Protein AF-A0A3Q1EGL5-F1 (afdb_monomer)

Secondary structure (DSSP, 8-state):
------PPPPHHHHHHHHHHHHHHHTT----TTHHHHHHHHHHHTT-S-HHHHHHHHHHHHHHHHHHHHHHHHT-TTSSSSHHHHTT--

Sequence (89 aa):
RQQCRKRKRTEQSLKAKRLSDRQRSKRKVHLGQAFQRWREFREQKGFKSDAGLAVLLIDRYVNFSSLLWDYFDSIPYIQNTLNIICLHI

Radius of gyration: 23.46 Å; Cα contacts (8 Å, |Δi|>4): 8; chains: 1; bounding box: 54×61×42 Å

Structure (mmCIF, N/CA/C/O backbone):
data_AF-A0A3Q1EGL5-F1
#
_entry.id   AF-A0A3Q1EGL5-F1
#
loop_
_atom_site.group_PDB
_atom_site.id
_atom_site.type_symbol
_atom_site.label_atom_id
_atom_site.label_alt_id
_atom_site.label_comp_id
_atom_site.label_asym_id
_atom_site.label_entity_id
_atom_site.label_seq_id
_atom_site.pdbx_PDB_ins_code
_atom_site.Cartn_x
_atom_site.Cartn_y
_atom_site.Cartn_z
_atom_site.occupancy
_atom_site.B_iso_or_equiv
_atom_site.auth_seq_id
_atom_site.auth_comp_id
_atom_site.auth_asym_id
_atom_site.auth_atom_id
_atom_site.pdbx_PDB_model_num
ATOM 1 N N . ARG A 1 1 ? 29.062 -24.678 -0.019 1.00 43.62 1 ARG A N 1
ATOM 2 C CA . ARG A 1 1 ? 28.019 -23.741 -0.516 1.00 43.62 1 ARG A CA 1
ATOM 3 C C . ARG A 1 1 ? 27.786 -24.035 -1.993 1.00 43.62 1 ARG A C 1
ATOM 5 O O . ARG A 1 1 ? 28.611 -23.656 -2.809 1.00 43.62 1 ARG A O 1
ATOM 12 N N . GLN A 1 2 ? 26.742 -24.787 -2.335 1.00 55.53 2 GLN A N 1
ATOM 13 C CA . GLN A 1 2 ? 26.496 -25.187 -3.722 1.00 55.53 2 GLN A CA 1
ATOM 14 C C . GLN A 1 2 ? 25.817 -24.029 -4.459 1.00 55.53 2 GLN A C 1
ATOM 16 O O . GLN A 1 2 ? 24.690 -23.646 -4.151 1.00 55.53 2 GLN A O 1
ATOM 21 N N . GLN A 1 3 ? 26.543 -23.403 -5.380 1.00 61.16 3 GLN A N 1
ATOM 22 C CA . GLN A 1 3 ? 26.033 -22.281 -6.153 1.00 61.16 3 GLN A CA 1
ATOM 23 C C . GLN A 1 3 ? 25.183 -22.838 -7.300 1.00 61.16 3 GLN A C 1
ATOM 25 O O . GLN A 1 3 ? 25.707 -23.398 -8.260 1.00 61.16 3 GLN A O 1
ATOM 30 N N . CYS A 1 4 ? 23.858 -22.707 -7.201 1.00 48.28 4 CYS A N 1
ATOM 31 C CA . CYS A 1 4 ? 22.971 -23.004 -8.323 1.00 48.28 4 CYS A CA 1
ATOM 32 C C . CYS A 1 4 ? 23.347 -22.094 -9.505 1.00 48.28 4 CYS A C 1
ATOM 34 O O . CYS A 1 4 ? 23.168 -20.874 -9.439 1.00 48.28 4 CYS A O 1
ATOM 36 N N . ARG A 1 5 ? 23.878 -22.682 -10.585 1.00 63.50 5 ARG A N 1
ATOM 37 C CA . ARG A 1 5 ? 24.164 -21.996 -11.855 1.00 63.50 5 ARG A CA 1
ATOM 38 C C . ARG A 1 5 ? 22.867 -21.360 -12.369 1.00 63.50 5 ARG A C 1
ATOM 40 O O . ARG A 1 5 ? 21.974 -22.051 -12.856 1.00 63.50 5 ARG A O 1
ATOM 47 N N . LYS A 1 6 ? 22.738 -20.034 -12.254 1.00 67.50 6 LYS A N 1
ATOM 48 C CA . LYS A 1 6 ? 21.594 -19.298 -12.809 1.00 67.50 6 LYS A CA 1
ATOM 49 C C . LYS A 1 6 ? 21.648 -19.411 -14.335 1.00 67.50 6 LYS A C 1
ATOM 51 O O . LYS A 1 6 ? 22.564 -18.874 -14.954 1.00 67.50 6 LYS A O 1
ATOM 56 N N . ARG A 1 7 ? 20.681 -20.110 -14.944 1.00 74.31 7 ARG A N 1
ATOM 57 C CA . ARG A 1 7 ? 20.503 -20.124 -16.407 1.00 74.31 7 ARG A CA 1
ATOM 58 C C . ARG A 1 7 ? 20.422 -18.676 -16.906 1.00 74.31 7 ARG A C 1
ATOM 60 O O . ARG A 1 7 ? 19.621 -17.895 -16.386 1.00 74.31 7 ARG A O 1
ATOM 67 N N . LYS A 1 8 ? 21.256 -18.313 -17.890 1.00 76.00 8 LYS A N 1
ATOM 68 C CA . LYS A 1 8 ? 21.185 -16.997 -18.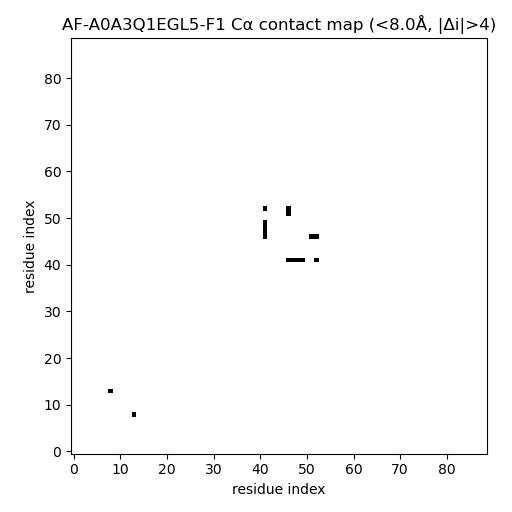542 1.00 76.00 8 LYS A CA 1
ATOM 69 C C . LYS A 1 8 ? 19.811 -16.876 -19.203 1.00 76.00 8 LYS A C 1
ATOM 71 O O . LYS A 1 8 ? 19.425 -17.718 -20.008 1.00 76.00 8 LYS A O 1
ATOM 76 N N . ARG A 1 9 ? 19.047 -15.866 -18.794 1.00 77.88 9 ARG A N 1
ATOM 77 C CA . ARG A 1 9 ? 17.709 -15.591 -19.325 1.00 77.88 9 ARG A CA 1
ATOM 78 C C . ARG A 1 9 ? 17.852 -14.941 -20.703 1.00 77.88 9 ARG A C 1
ATOM 80 O O . ARG A 1 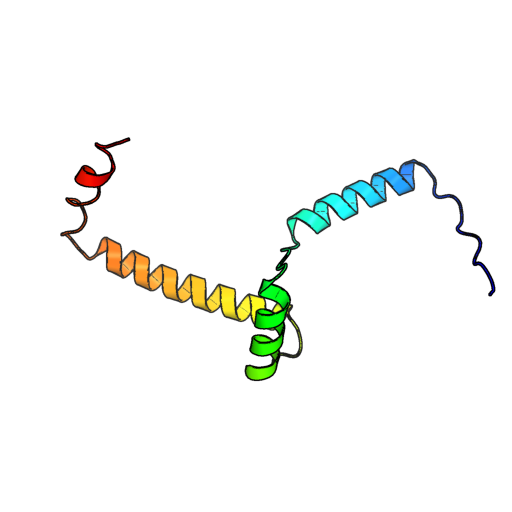9 ? 18.712 -14.082 -20.871 1.00 77.88 9 ARG A O 1
ATOM 87 N N . THR A 1 10 ? 17.006 -15.318 -21.658 1.00 88.31 10 THR A N 1
ATOM 88 C CA . THR A 1 10 ? 16.947 -14.661 -22.973 1.00 88.31 10 THR A CA 1
ATOM 89 C C . THR A 1 10 ? 16.489 -13.206 -22.833 1.00 88.31 10 THR A C 1
ATOM 91 O O . THR A 1 10 ? 15.744 -12.871 -21.904 1.00 88.31 10 THR A O 1
ATOM 94 N N . GLU A 1 11 ? 16.888 -12.328 -23.760 1.00 87.44 11 GLU A N 1
ATOM 95 C CA . GLU A 1 11 ? 16.478 -10.914 -23.740 1.00 87.44 11 GLU A CA 1
ATOM 96 C C . GLU A 1 11 ? 14.958 -10.740 -23.732 1.00 87.44 11 GLU A C 1
ATOM 98 O O . GLU A 1 11 ? 14.423 -9.913 -22.992 1.00 87.44 11 GLU A O 1
ATOM 103 N N . GLN A 1 12 ? 14.246 -11.559 -24.507 1.00 88.06 12 GLN A N 1
ATOM 104 C CA . GLN A 1 12 ? 12.788 -11.537 -24.565 1.00 88.06 12 GLN A CA 1
ATOM 105 C C . GLN A 1 12 ? 12.164 -11.868 -23.201 1.00 88.06 12 GLN A C 1
ATOM 107 O O . GLN A 1 12 ? 11.244 -11.184 -22.752 1.00 88.06 12 GLN A O 1
ATOM 112 N N . SER A 1 13 ? 12.723 -12.846 -22.479 1.00 87.94 13 SER A N 1
ATOM 113 C CA . SER A 1 13 ? 12.278 -13.196 -21.126 1.00 87.94 13 SER A CA 1
ATOM 114 C C . SER A 1 13 ? 12.564 -12.083 -20.109 1.00 87.94 13 SER A C 1
ATOM 116 O O . SER A 1 13 ? 11.767 -11.851 -19.197 1.00 87.94 13 SER A O 1
ATOM 118 N N . LEU A 1 14 ? 13.669 -11.347 -20.269 1.00 89.50 14 LEU A N 1
ATOM 119 C CA . LEU A 1 14 ? 13.978 -10.179 -19.438 1.00 89.50 14 LEU A CA 1
ATOM 120 C C . LEU A 1 14 ? 13.006 -9.023 -19.699 1.00 89.50 14 LEU A C 1
ATOM 122 O O . LEU A 1 14 ? 12.510 -8.428 -18.741 1.00 89.50 14 LEU A O 1
ATOM 126 N N . LYS A 1 15 ? 12.698 -8.731 -20.969 1.00 90.81 15 LYS A N 1
ATOM 127 C CA . LYS A 1 15 ? 11.715 -7.705 -21.355 1.00 90.81 15 LYS A CA 1
ATOM 128 C C . LYS A 1 15 ? 10.325 -8.040 -20.803 1.00 90.81 15 LYS A C 1
ATOM 130 O O . LYS A 1 15 ? 9.712 -7.192 -20.156 1.00 90.81 15 LYS A O 1
ATOM 135 N N . ALA A 1 16 ? 9.884 -9.292 -20.946 1.00 91.00 16 ALA A N 1
ATOM 136 C CA . ALA A 1 16 ? 8.617 -9.766 -20.387 1.00 91.00 16 ALA A CA 1
ATOM 137 C C . ALA A 1 16 ? 8.569 -9.634 -18.853 1.00 91.00 16 ALA A C 1
ATOM 139 O O . ALA A 1 16 ? 7.587 -9.137 -18.298 1.00 91.00 16 ALA A O 1
ATOM 140 N N . LYS A 1 17 ? 9.656 -9.998 -18.154 1.00 91.75 17 LYS A N 1
ATOM 141 C CA . LYS A 1 17 ? 9.746 -9.829 -16.697 1.00 91.75 17 LYS A CA 1
ATOM 142 C C . LYS A 1 17 ? 9.640 -8.358 -16.289 1.00 91.75 17 LYS A C 1
ATOM 144 O O . LYS A 1 17 ? 8.865 -8.043 -15.394 1.00 91.75 17 LYS A O 1
ATOM 149 N N . ARG A 1 18 ? 10.385 -7.461 -16.947 1.00 91.88 18 ARG A N 1
ATOM 150 C CA . ARG A 1 18 ? 10.354 -6.016 -16.657 1.00 91.88 18 ARG A CA 1
ATOM 151 C C . ARG A 1 18 ? 8.954 -5.436 -16.837 1.00 91.88 18 ARG A C 1
ATOM 153 O O . ARG A 1 18 ? 8.511 -4.657 -15.999 1.00 91.88 18 ARG A O 1
ATOM 160 N N . LEU A 1 19 ? 8.243 -5.843 -17.890 1.00 91.69 19 LEU A N 1
ATOM 161 C CA . LEU A 1 19 ? 6.866 -5.412 -18.119 1.00 91.69 19 LEU A CA 1
ATOM 162 C C . LEU A 1 19 ? 5.934 -5.901 -17.003 1.00 91.69 19 LEU A C 1
ATOM 164 O O . LEU A 1 19 ? 5.188 -5.105 -16.438 1.00 91.69 19 LEU A O 1
ATOM 168 N N . SER A 1 20 ? 6.023 -7.181 -16.636 1.00 91.94 20 SER A N 1
ATOM 169 C CA . SER A 1 20 ? 5.257 -7.751 -15.521 1.00 91.94 20 SER A CA 1
A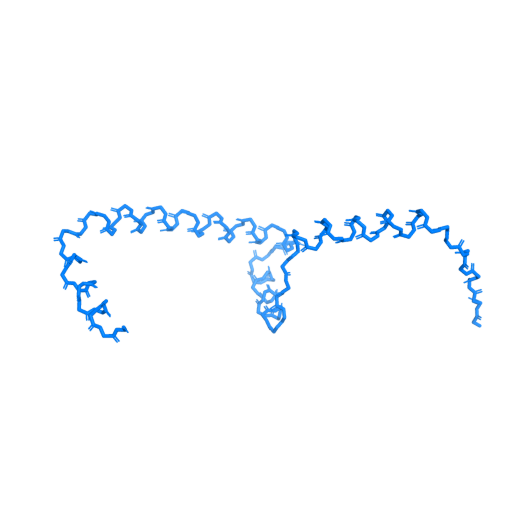TOM 170 C C . SER A 1 20 ? 5.547 -7.033 -14.199 1.00 91.94 20 SER A C 1
ATOM 172 O O . SER A 1 20 ? 4.624 -6.698 -13.457 1.00 91.94 20 SER A O 1
ATOM 174 N N . ASP A 1 21 ? 6.820 -6.774 -13.897 1.00 91.69 21 ASP A N 1
ATOM 175 C CA . ASP A 1 21 ? 7.222 -6.064 -12.682 1.00 91.69 21 ASP A CA 1
ATOM 176 C C . ASP A 1 21 ? 6.667 -4.632 -12.670 1.00 91.69 21 ASP A C 1
ATOM 178 O O . ASP A 1 21 ? 6.150 -4.197 -11.642 1.00 91.69 21 ASP A O 1
ATOM 182 N N . ARG A 1 22 ? 6.685 -3.935 -13.817 1.00 89.12 22 ARG A N 1
ATOM 183 C CA . ARG A 1 22 ? 6.111 -2.587 -13.974 1.00 89.12 22 ARG A CA 1
ATOM 184 C C . ARG A 1 22 ? 4.596 -2.570 -13.788 1.00 89.12 22 ARG A C 1
ATOM 186 O O . ARG A 1 22 ? 4.061 -1.628 -13.216 1.00 89.12 22 ARG A O 1
ATOM 193 N N . GLN A 1 23 ? 3.877 -3.589 -14.257 1.00 91.38 23 GLN A N 1
ATOM 194 C CA . GLN A 1 23 ? 2.433 -3.669 -14.007 1.00 91.38 23 GLN A CA 1
ATOM 195 C C . GLN A 1 23 ? 2.137 -3.985 -12.540 1.00 91.38 23 GLN A C 1
ATOM 197 O O . GLN A 1 23 ? 1.194 -3.447 -11.964 1.00 91.38 23 GLN A O 1
ATOM 202 N N . ARG A 1 24 ? 2.970 -4.817 -11.907 1.00 86.62 24 ARG A N 1
ATOM 203 C CA . ARG A 1 24 ? 2.835 -5.138 -10.486 1.00 86.62 24 ARG A CA 1
ATOM 204 C C . ARG A 1 24 ? 3.154 -3.938 -9.595 1.00 86.62 24 ARG A C 1
ATOM 206 O O . ARG A 1 24 ? 2.478 -3.762 -8.588 1.00 86.62 24 ARG A O 1
ATOM 213 N N . SER A 1 25 ? 4.146 -3.120 -9.946 1.00 86.31 25 SER A N 1
ATOM 214 C CA . SER A 1 25 ? 4.522 -1.946 -9.150 1.00 86.31 25 SER A CA 1
ATOM 215 C C . SER A 1 25 ? 3.393 -0.921 -9.063 1.00 86.31 25 SER A C 1
ATOM 217 O O . SER A 1 25 ? 3.210 -0.338 -8.006 1.00 86.31 25 SER A O 1
ATOM 219 N N . LYS A 1 26 ? 2.571 -0.776 -10.113 1.00 86.81 26 LYS A N 1
ATOM 220 C CA . LYS A 1 26 ? 1.389 0.108 -10.099 1.00 86.81 26 LYS A CA 1
ATOM 221 C C . LYS A 1 26 ? 0.350 -0.262 -9.037 1.00 86.81 26 LYS A C 1
ATOM 223 O O . LYS A 1 26 ? -0.425 0.588 -8.630 1.00 86.81 26 LYS A O 1
ATOM 228 N N . ARG A 1 27 ? 0.300 -1.533 -8.628 1.00 81.19 27 ARG A N 1
ATOM 229 C CA . ARG A 1 27 ? -0.675 -2.058 -7.656 1.00 81.19 27 ARG A CA 1
ATOM 230 C C . ARG A 1 27 ? -0.083 -2.223 -6.256 1.00 81.19 27 ARG A C 1
ATOM 232 O O . ARG A 1 27 ? -0.757 -2.724 -5.365 1.00 81.19 27 ARG A O 1
ATOM 239 N N . LYS A 1 28 ? 1.194 -1.879 -6.069 1.00 82.81 28 LYS A N 1
ATOM 240 C CA . LYS A 1 28 ? 1.884 -1.976 -4.783 1.00 82.81 28 LYS A CA 1
ATOM 241 C C . LYS A 1 28 ? 1.960 -0.604 -4.138 1.00 82.81 28 LYS A C 1
ATOM 243 O O . LYS A 1 28 ? 2.357 0.359 -4.782 1.00 82.81 28 LYS A O 1
ATOM 248 N N . VAL A 1 29 ? 1.672 -0.557 -2.845 1.00 82.56 29 VAL A N 1
ATOM 249 C CA . VAL A 1 29 ? 1.897 0.624 -2.013 1.00 82.56 29 VAL A CA 1
ATOM 250 C C . VAL A 1 29 ? 3.117 0.364 -1.138 1.00 82.56 29 VAL A C 1
ATOM 252 O O . VAL A 1 29 ? 3.227 -0.683 -0.498 1.00 82.56 29 VAL A O 1
ATOM 255 N N . HIS A 1 30 ? 4.059 1.303 -1.136 1.00 84.19 30 HIS A N 1
ATOM 256 C CA . HIS A 1 30 ? 5.225 1.255 -0.264 1.00 84.19 30 HIS A CA 1
ATOM 257 C C . HIS A 1 30 ? 4.900 1.991 1.039 1.00 84.19 30 HIS A C 1
ATOM 259 O O . HIS A 1 30 ? 4.824 3.212 1.052 1.00 84.19 30 HIS A O 1
ATOM 265 N N . LEU A 1 31 ? 4.708 1.246 2.131 1.00 86.25 31 LEU A N 1
ATOM 266 C CA . LEU A 1 31 ? 4.346 1.817 3.438 1.00 86.25 31 LEU A CA 1
ATOM 267 C C .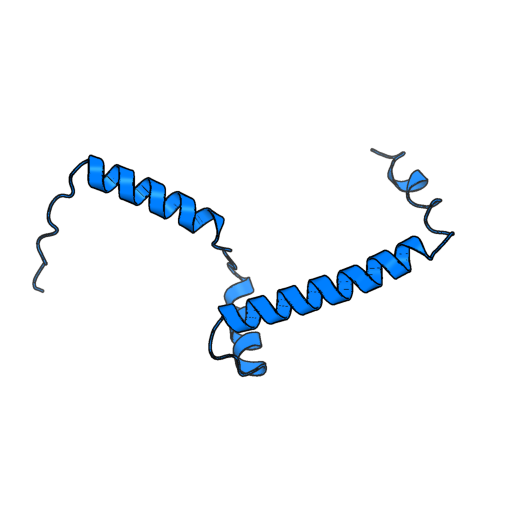 LEU A 1 31 ? 5.528 2.494 4.158 1.00 86.25 31 LEU A C 1
ATOM 269 O O . LEU A 1 31 ? 5.320 3.352 5.011 1.00 86.25 31 LEU A O 1
ATOM 273 N N . GLY A 1 32 ? 6.770 2.117 3.832 1.00 91.38 32 GLY A N 1
ATOM 274 C CA . GLY A 1 32 ? 7.973 2.695 4.440 1.00 91.38 32 GLY A CA 1
ATOM 275 C C . GLY A 1 32 ? 7.949 2.611 5.970 1.00 91.38 32 GLY A C 1
ATOM 276 O O . GLY A 1 32 ? 7.708 1.544 6.532 1.00 91.38 32 GLY A O 1
ATOM 277 N N . GLN A 1 33 ? 8.154 3.748 6.639 1.00 89.88 33 GLN A N 1
ATOM 278 C CA . GLN A 1 33 ? 8.140 3.857 8.105 1.00 89.88 33 GLN A CA 1
ATOM 279 C C . GLN A 1 33 ? 6.778 3.495 8.728 1.00 89.88 33 GLN A C 1
ATOM 281 O O . GLN A 1 33 ? 6.718 3.057 9.874 1.00 89.88 33 GLN A O 1
ATOM 286 N N . ALA A 1 34 ? 5.677 3.599 7.973 1.00 90.81 34 ALA A N 1
ATOM 287 C CA . ALA A 1 34 ? 4.348 3.218 8.451 1.00 90.81 34 ALA A CA 1
ATOM 288 C C . ALA A 1 34 ? 4.144 1.693 8.527 1.00 90.81 34 ALA A C 1
ATOM 290 O O . ALA A 1 34 ? 3.136 1.243 9.070 1.00 90.81 34 ALA A O 1
ATOM 291 N N . PHE A 1 35 ? 5.083 0.884 8.018 1.00 91.44 35 PHE A N 1
ATOM 292 C CA . PHE A 1 35 ? 4.966 -0.577 8.033 1.00 91.44 35 PHE A CA 1
ATOM 293 C C . PHE A 1 35 ? 4.898 -1.156 9.453 1.00 91.44 35 PHE A C 1
ATOM 295 O O . PHE A 1 35 ? 4.161 -2.112 9.691 1.00 91.44 35 PHE A O 1
ATOM 302 N N . GLN A 1 36 ? 5.623 -0.565 10.407 1.00 93.44 36 GLN A N 1
ATOM 303 C CA . GLN A 1 36 ? 5.566 -1.002 11.801 1.00 93.44 36 GLN A CA 1
ATOM 304 C C . GLN A 1 36 ? 4.172 -0.764 12.399 1.00 93.44 36 GLN A C 1
ATOM 306 O O . GLN A 1 36 ? 3.539 -1.709 12.862 1.00 93.44 36 GLN A O 1
ATOM 311 N N . ARG A 1 37 ? 3.652 0.466 12.280 1.00 94.31 37 ARG A N 1
ATOM 312 C CA . ARG A 1 37 ? 2.293 0.823 12.725 1.00 94.31 37 ARG A CA 1
ATOM 313 C C . ARG A 1 37 ? 1.228 -0.056 12.070 1.00 94.31 37 ARG A C 1
ATOM 315 O O . ARG A 1 37 ? 0.271 -0.464 12.717 1.00 94.31 37 ARG A O 1
ATOM 322 N N . TRP A 1 38 ? 1.404 -0.368 10.787 1.00 93.38 38 TRP A N 1
ATOM 323 C CA . TRP A 1 38 ? 0.524 -1.269 10.049 1.00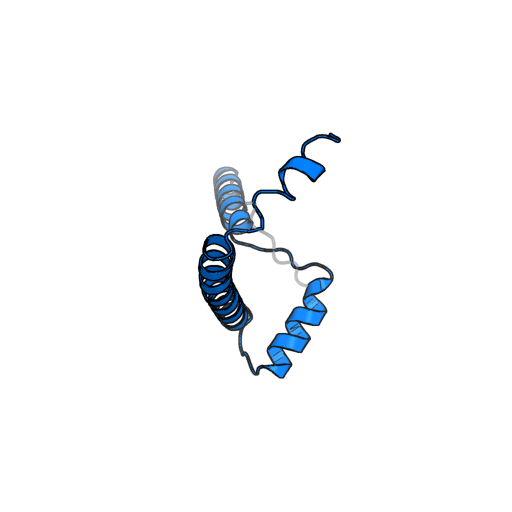 93.38 38 TRP A CA 1
ATOM 324 C C . TRP A 1 38 ? 0.498 -2.680 10.651 1.00 93.38 38 TRP A C 1
ATOM 326 O O . TRP A 1 38 ? -0.577 -3.241 10.852 1.00 93.38 38 TRP A O 1
ATOM 336 N N . ARG A 1 39 ? 1.668 -3.251 10.970 1.00 93.56 39 ARG A N 1
ATOM 337 C CA . ARG A 1 39 ? 1.776 -4.580 11.592 1.00 93.56 39 ARG A CA 1
ATOM 338 C C . ARG A 1 39 ? 1.143 -4.621 12.977 1.00 93.56 39 ARG A C 1
ATOM 340 O O . ARG A 1 39 ? 0.355 -5.525 13.239 1.00 93.56 39 ARG A O 1
ATOM 347 N N . GLU A 1 40 ? 1.452 -3.637 13.816 1.00 94.50 40 GLU A N 1
ATOM 348 C CA . GLU A 1 40 ? 0.868 -3.502 15.155 1.00 94.50 40 GLU A CA 1
ATOM 349 C C . GLU A 1 40 ? -0.659 -3.423 15.065 1.00 94.50 40 GLU A C 1
ATOM 351 O O . GLU A 1 40 ? -1.371 -4.166 15.736 1.00 94.50 40 GLU A O 1
ATOM 356 N N . PHE A 1 41 ? -1.176 -2.591 14.158 1.00 93.56 41 PHE A N 1
ATOM 357 C CA . PHE A 1 41 ? -2.613 -2.448 13.955 1.00 93.56 41 PHE A CA 1
ATOM 358 C C . PHE A 1 41 ? -3.267 -3.736 13.432 1.00 93.56 41 PHE A C 1
ATOM 360 O O . PHE A 1 41 ? -4.350 -4.114 13.880 1.00 93.56 41 PHE A O 1
ATOM 367 N N . ARG A 1 42 ? -2.597 -4.454 12.523 1.00 94.88 42 ARG A N 1
ATOM 368 C CA . ARG A 1 42 ? -3.049 -5.756 12.016 1.00 94.88 42 ARG A CA 1
ATOM 369 C C . ARG A 1 42 ? -3.174 -6.787 13.132 1.00 94.88 42 ARG A C 1
ATOM 371 O O . ARG A 1 42 ? -4.174 -7.501 13.182 1.00 94.88 42 ARG A O 1
ATOM 378 N N . GLU A 1 43 ? -2.175 -6.861 14.006 1.00 94.12 43 GLU A N 1
ATOM 379 C CA . GLU A 1 43 ? -2.149 -7.780 15.147 1.00 94.12 43 GLU A CA 1
ATOM 380 C C . GLU A 1 43 ? -3.227 -7.423 16.173 1.00 94.12 43 GLU A C 1
ATOM 382 O O . GLU A 1 43 ? -4.008 -8.290 16.556 1.00 94.12 43 GLU A 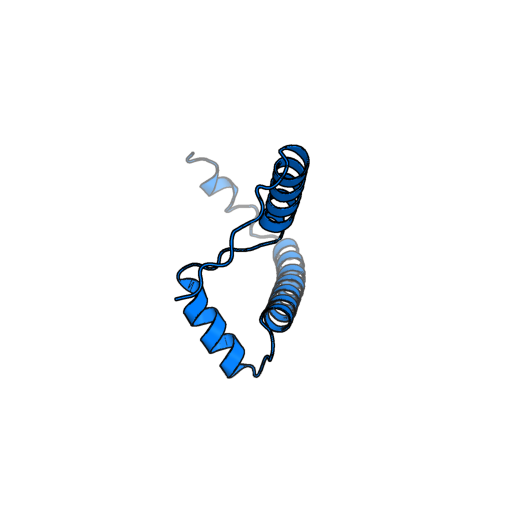O 1
ATOM 387 N N . GLN A 1 44 ? -3.367 -6.139 16.514 1.00 94.69 44 GLN A N 1
ATOM 388 C CA . GLN A 1 44 ? -4.418 -5.647 17.413 1.00 94.69 44 GLN A CA 1
ATOM 389 C C . GLN A 1 44 ? -5.833 -5.962 16.914 1.00 94.69 44 GLN A C 1
ATOM 391 O O . GLN A 1 44 ? -6.737 -6.208 17.710 1.00 94.69 44 GLN A O 1
ATOM 396 N N . LYS A 1 45 ? -6.050 -5.933 15.596 1.00 91.38 45 LYS A N 1
ATOM 397 C CA . LYS A 1 45 ? -7.348 -6.229 14.975 1.00 91.38 45 LYS A CA 1
ATOM 398 C C . LYS A 1 45 ? -7.532 -7.704 14.604 1.00 91.38 45 LYS A C 1
ATOM 400 O O . LYS A 1 45 ? -8.590 -8.060 14.095 1.00 91.38 45 LYS A O 1
ATOM 405 N N . GLY A 1 46 ? -6.536 -8.557 14.854 1.00 92.88 46 GLY A N 1
ATOM 406 C CA . GLY A 1 46 ? -6.619 -9.998 14.608 1.00 92.88 46 GLY A CA 1
ATOM 407 C C . GLY A 1 46 ? -6.616 -10.40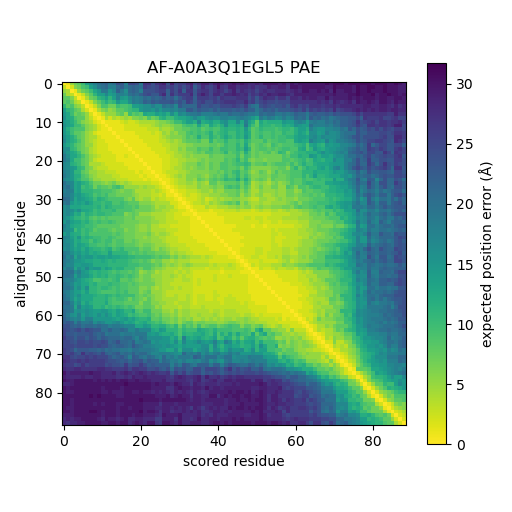0 13.128 1.00 92.88 46 GLY A C 1
ATOM 408 O O . GLY A 1 46 ? -7.073 -11.490 12.781 1.00 92.88 46 GLY A O 1
ATOM 409 N N . PHE A 1 47 ? -6.111 -9.549 12.228 1.00 93.06 47 PHE A N 1
ATOM 410 C CA . PHE A 1 47 ? -6.082 -9.861 10.798 1.00 93.06 47 PHE A CA 1
ATOM 411 C C . PHE A 1 47 ? -4.937 -10.813 10.442 1.00 93.06 47 PHE A C 1
ATOM 413 O O . PHE A 1 47 ? -3.768 -10.569 10.737 1.00 93.06 47 PHE A O 1
ATOM 420 N N . LYS A 1 48 ? -5.266 -11.882 9.708 1.00 90.12 48 LYS A N 1
ATOM 421 C CA . LYS A 1 48 ? -4.282 -12.868 9.223 1.00 90.12 48 LYS A CA 1
ATOM 422 C C . LYS A 1 48 ? -3.475 -12.379 8.016 1.00 90.12 48 LYS A C 1
ATOM 424 O O . LYS A 1 48 ? -2.397 -12.901 7.751 1.00 90.12 48 LYS A O 1
ATOM 429 N N . SER A 1 49 ? -3.993 -11.401 7.269 1.00 91.50 49 SER A N 1
ATOM 430 C CA . SER A 1 49 ? -3.348 -10.867 6.067 1.00 91.50 49 SER A CA 1
ATOM 431 C C . SER A 1 49 ? -3.478 -9.351 5.976 1.00 91.50 49 SER A C 1
ATOM 433 O O . SER A 1 49 ? -4.485 -8.774 6.385 1.00 91.50 49 SER A O 1
ATOM 435 N N . ASP A 1 50 ? -2.466 -8.714 5.387 1.00 89.94 50 ASP A N 1
ATOM 436 C CA . ASP A 1 50 ? -2.468 -7.274 5.120 1.00 89.94 50 ASP A CA 1
ATOM 437 C C . ASP A 1 50 ? -3.571 -6.892 4.122 1.00 89.94 50 ASP A C 1
ATOM 439 O O . ASP A 1 50 ? -4.189 -5.843 4.245 1.00 89.94 50 ASP A O 1
ATOM 443 N N . ALA A 1 51 ? -3.891 -7.774 3.171 1.00 89.94 51 ALA A N 1
ATOM 444 C CA . ALA A 1 51 ? -4.971 -7.539 2.215 1.00 89.94 51 ALA A CA 1
ATOM 445 C C . ALA A 1 51 ? -6.330 -7.356 2.912 1.00 89.94 51 ALA A C 1
ATOM 447 O O . ALA A 1 51 ? -7.057 -6.424 2.585 1.00 89.94 51 ALA A O 1
ATOM 448 N N . GLY A 1 52 ? -6.647 -8.197 3.903 1.00 90.31 52 GLY A N 1
ATOM 449 C CA . GLY A 1 52 ? -7.903 -8.083 4.653 1.00 90.31 52 GLY A CA 1
ATOM 450 C C . GLY A 1 52 ? -7.994 -6.784 5.456 1.00 90.31 52 GLY A C 1
ATOM 451 O O . GLY A 1 52 ? -9.029 -6.124 5.449 1.00 90.31 52 GLY A O 1
ATOM 452 N N . LEU A 1 53 ? -6.885 -6.378 6.081 1.00 92.69 53 LEU A N 1
ATOM 453 C CA . LEU A 1 53 ? -6.814 -5.100 6.784 1.00 92.69 53 LEU A CA 1
ATOM 454 C C . LEU A 1 53 ? -6.983 -3.908 5.825 1.00 92.69 53 LEU A C 1
ATOM 456 O O . LEU A 1 53 ? -7.683 -2.952 6.150 1.00 92.69 53 LEU A O 1
ATOM 460 N N . ALA A 1 54 ? -6.365 -3.969 4.642 1.00 91.31 54 ALA A N 1
ATOM 461 C CA . ALA A 1 54 ? -6.459 -2.919 3.630 1.00 91.31 54 ALA A CA 1
ATOM 462 C C . ALA A 1 54 ? -7.887 -2.733 3.112 1.00 91.31 54 ALA A C 1
ATOM 464 O O . ALA A 1 54 ? -8.336 -1.595 3.011 1.00 91.31 54 ALA A O 1
ATOM 465 N N . VAL A 1 55 ? -8.601 -3.827 2.830 1.00 91.50 55 VAL A N 1
ATOM 466 C CA . VAL A 1 55 ? -10.006 -3.772 2.397 1.00 91.50 55 VAL A CA 1
ATOM 467 C C . VAL A 1 55 ? -10.862 -3.089 3.461 1.00 91.50 55 VAL A C 1
ATOM 469 O O . VAL A 1 55 ? -11.524 -2.107 3.154 1.00 91.50 55 VAL A O 1
ATOM 472 N N . LEU A 1 56 ? -10.740 -3.496 4.731 1.00 91.25 56 LEU A N 1
ATOM 473 C CA . LEU A 1 56 ? -11.491 -2.865 5.821 1.00 91.25 56 LEU A CA 1
ATOM 474 C C . LEU A 1 56 ? -11.206 -1.360 5.941 1.00 91.25 56 LEU A C 1
ATOM 476 O O . LEU A 1 56 ? -12.112 -0.570 6.207 1.00 91.25 56 LEU A O 1
ATOM 480 N N . LEU A 1 57 ? -9.944 -0.950 5.785 1.00 90.25 57 LEU A N 1
ATOM 481 C CA . LEU A 1 57 ? -9.567 0.462 5.849 1.00 90.25 57 LEU A CA 1
ATOM 482 C C . LEU A 1 57 ? -10.149 1.267 4.683 1.00 90.25 57 LEU A C 1
ATOM 484 O O . LEU A 1 57 ? -10.604 2.389 4.904 1.00 90.25 57 LEU A O 1
ATOM 488 N N . ILE A 1 58 ? -10.158 0.697 3.476 1.00 90.25 58 ILE A N 1
ATOM 489 C CA . ILE A 1 58 ? -10.780 1.312 2.298 1.00 90.25 58 ILE A CA 1
ATOM 490 C C . ILE A 1 58 ? -12.285 1.448 2.519 1.00 90.25 58 ILE A C 1
ATOM 492 O O . ILE A 1 58 ? -12.808 2.546 2.362 1.00 90.25 58 ILE A O 1
ATOM 496 N N . ASP A 1 59 ? -12.960 0.386 2.963 1.00 91.38 59 ASP A N 1
ATOM 497 C CA . ASP A 1 59 ? -14.404 0.401 3.213 1.00 91.38 59 ASP A CA 1
ATOM 498 C C . ASP A 1 59 ? -14.771 1.462 4.254 1.00 91.38 59 ASP A C 1
ATOM 500 O O . ASP A 1 59 ? -15.699 2.247 4.068 1.00 91.38 59 ASP A O 1
ATOM 504 N N . ARG A 1 60 ? -13.995 1.551 5.342 1.00 88.31 60 ARG A N 1
ATOM 505 C CA . ARG A 1 60 ? -14.192 2.584 6.363 1.00 88.31 60 ARG A CA 1
ATOM 506 C C . ARG A 1 60 ? -13.976 3.988 5.800 1.00 88.31 60 ARG A C 1
ATOM 508 O O . ARG A 1 60 ? -14.748 4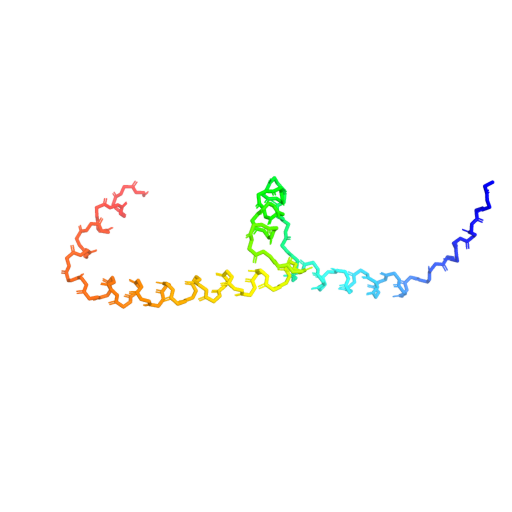.878 6.139 1.00 88.31 60 ARG A O 1
ATOM 515 N N . TYR A 1 61 ? -12.946 4.201 4.983 1.00 87.44 61 TYR A N 1
ATOM 516 C CA . TYR A 1 61 ? -12.682 5.508 4.384 1.00 87.44 61 TYR A CA 1
ATOM 517 C C . TYR A 1 61 ? -13.782 5.919 3.404 1.00 87.44 61 TYR A C 1
ATOM 519 O O . TYR A 1 61 ? -14.255 7.045 3.484 1.00 87.44 61 TYR A O 1
ATOM 527 N N . VAL A 1 62 ? -14.227 5.015 2.527 1.00 86.12 62 VAL A N 1
ATOM 528 C CA . VAL A 1 62 ? -15.294 5.288 1.553 1.00 86.12 62 VAL A CA 1
ATOM 529 C C . VAL A 1 62 ? -16.605 5.605 2.267 1.00 86.12 62 VAL A C 1
ATOM 531 O O . VAL A 1 62 ? -17.206 6.634 1.980 1.00 86.12 62 VAL A O 1
ATOM 534 N N . ASN A 1 63 ? -16.994 4.793 3.252 1.00 83.19 63 ASN A N 1
ATOM 535 C CA . ASN A 1 63 ? -18.217 5.022 4.027 1.00 83.19 63 ASN A CA 1
ATOM 536 C C . ASN A 1 63 ? -18.160 6.317 4.847 1.00 83.19 63 ASN A C 1
ATOM 538 O O . ASN A 1 63 ? -19.166 6.993 5.030 1.00 83.19 63 ASN A O 1
ATOM 542 N N . PHE A 1 64 ? -16.987 6.674 5.369 1.00 79.06 64 PHE A N 1
ATOM 543 C CA . PHE A 1 64 ? -16.816 7.929 6.094 1.00 79.06 64 PHE A CA 1
ATOM 544 C C . PHE A 1 64 ? -16.802 9.133 5.146 1.00 79.06 64 PHE A C 1
ATOM 546 O O . PHE A 1 64 ? -17.370 10.173 5.460 1.00 79.06 64 PHE A O 1
ATOM 553 N N . SER A 1 65 ? -16.181 8.986 3.975 1.00 75.75 65 SER A N 1
ATOM 554 C CA . SER A 1 65 ? -16.112 10.028 2.958 1.00 75.75 65 SER A CA 1
ATOM 555 C C . SER A 1 65 ? -17.480 10.313 2.355 1.00 75.75 65 SER A C 1
ATOM 557 O O . SER A 1 65 ? -17.777 11.482 2.155 1.00 75.75 65 SER A O 1
ATOM 559 N N . SER A 1 66 ? -18.311 9.300 2.088 1.00 71.56 66 SER A N 1
ATOM 560 C CA . SER A 1 66 ? -19.673 9.524 1.590 1.00 71.56 66 SER A CA 1
ATOM 561 C C . SER A 1 66 ? -20.487 10.345 2.588 1.00 71.56 66 SER A C 1
ATOM 563 O O . SER A 1 66 ? -21.043 11.370 2.222 1.00 71.56 66 SER A O 1
ATOM 565 N N . LEU A 1 67 ? -20.433 9.984 3.876 1.00 67.06 67 LEU A N 1
ATOM 566 C CA . LEU A 1 67 ? -21.117 10.734 4.933 1.00 67.06 67 LEU A CA 1
ATOM 567 C C . LEU A 1 67 ? -20.581 12.162 5.096 1.00 67.06 67 LEU A C 1
ATOM 569 O O . LEU A 1 67 ? -21.344 13.069 5.408 1.00 67.06 67 LEU A O 1
ATOM 573 N N . LEU A 1 68 ? -19.275 12.372 4.911 1.00 67.44 68 LEU A N 1
ATOM 574 C CA . LEU A 1 68 ? -18.670 13.697 5.025 1.00 67.44 68 LEU A CA 1
ATOM 575 C C . LEU A 1 68 ? -18.967 14.601 3.832 1.00 67.44 68 LEU A C 1
ATOM 577 O O . LEU A 1 68 ? -19.154 15.790 4.056 1.00 67.44 68 LEU A O 1
ATOM 581 N N . TRP A 1 69 ? -19.008 14.079 2.605 1.00 65.50 69 TRP A N 1
ATOM 582 C CA . TRP A 1 69 ? -19.402 14.876 1.440 1.00 65.50 69 TRP A CA 1
ATOM 583 C C . TRP A 1 69 ? -20.878 15.262 1.524 1.00 65.50 69 TRP A C 1
ATOM 585 O O . TRP A 1 69 ? -21.183 16.444 1.409 1.00 65.50 69 TRP A O 1
ATOM 595 N N . ASP A 1 70 ? -21.757 14.318 1.875 1.00 66.25 70 ASP A N 1
ATOM 596 C CA . ASP A 1 70 ? -23.183 14.597 2.090 1.00 66.25 70 ASP A CA 1
ATOM 597 C C . ASP A 1 70 ? -23.396 15.640 3.204 1.00 66.25 70 ASP A C 1
ATOM 599 O O . ASP A 1 70 ? -24.250 16.522 3.110 1.00 66.25 70 ASP A O 1
ATOM 603 N N . TYR A 1 71 ? -22.580 15.579 4.261 1.00 67.62 71 TYR A N 1
ATOM 604 C CA . TYR A 1 71 ? -22.590 16.561 5.342 1.00 67.62 71 TYR A CA 1
ATOM 605 C C . TYR A 1 71 ? -22.035 17.926 4.907 1.00 67.62 71 TYR A C 1
ATOM 607 O O . TYR A 1 71 ? -22.619 18.946 5.255 1.00 67.62 71 TYR A O 1
ATOM 615 N N . PHE A 1 72 ? -20.938 17.979 4.145 1.00 60.62 72 PHE A N 1
ATOM 616 C CA . PHE A 1 72 ? -20.299 19.232 3.723 1.00 60.62 72 PHE A CA 1
ATOM 617 C C . PHE A 1 72 ? -21.122 19.978 2.661 1.00 60.62 72 PHE A C 1
ATOM 619 O O . PHE A 1 72 ? -21.245 21.199 2.746 1.00 60.62 72 PHE A O 1
ATOM 626 N N . ASP A 1 73 ? -21.759 19.254 1.734 1.00 60.84 73 ASP A N 1
ATOM 627 C CA . ASP A 1 73 ? -22.686 19.817 0.739 1.00 60.84 73 ASP A CA 1
ATOM 628 C C . ASP A 1 73 ? -23.989 20.327 1.381 1.00 60.84 73 ASP A C 1
ATOM 630 O O . ASP A 1 73 ? -24.641 21.231 0.857 1.00 60.84 73 ASP A O 1
ATOM 634 N N . SER A 1 74 ? -24.345 19.803 2.558 1.00 65.31 74 SER A N 1
ATOM 635 C CA . SER A 1 74 ? -25.495 20.253 3.344 1.00 65.31 74 SER A CA 1
ATOM 636 C C . SER A 1 74 ? -25.190 21.429 4.290 1.00 65.31 74 SER A C 1
ATOM 638 O O . SER A 1 74 ? -26.106 21.875 4.987 1.00 65.31 74 SER A O 1
ATOM 640 N N . ILE A 1 75 ? -23.955 21.954 4.346 1.00 64.25 75 ILE A N 1
ATOM 641 C CA . ILE A 1 75 ? -23.622 23.154 5.138 1.00 64.25 75 ILE A CA 1
ATOM 642 C C . ILE A 1 75 ? -23.620 24.393 4.220 1.00 64.25 75 ILE A C 1
ATOM 644 O O . ILE A 1 75 ? -22.598 24.702 3.603 1.00 64.25 75 ILE A O 1
ATOM 648 N N . PRO A 1 76 ? -24.702 25.196 4.176 1.00 62.22 76 PRO A N 1
ATOM 649 C CA . PRO A 1 76 ? -24.810 26.381 3.314 1.00 62.22 76 PRO A CA 1
ATOM 650 C C . PRO A 1 76 ? -23.925 27.577 3.738 1.00 62.22 76 PRO A C 1
ATOM 652 O O . PRO A 1 76 ? -24.177 28.705 3.325 1.00 62.22 76 PRO A O 1
ATOM 655 N N . TYR A 1 77 ? -22.885 27.376 4.559 1.00 56.34 77 TYR A N 1
ATOM 656 C CA . TYR A 1 77 ? -22.074 28.464 5.132 1.00 56.34 77 TYR A CA 1
ATOM 657 C C . TYR A 1 77 ? -20.546 28.310 4.973 1.00 56.34 77 TYR A C 1
ATOM 659 O O . TYR A 1 77 ? -19.790 29.061 5.584 1.00 56.34 77 TYR A O 1
ATOM 667 N N . ILE A 1 78 ? -20.052 27.393 4.129 1.00 55.47 78 ILE A N 1
ATOM 668 C CA . ILE A 1 78 ? -18.604 27.271 3.818 1.00 55.47 78 ILE A CA 1
ATOM 669 C C . ILE A 1 78 ? -18.290 27.697 2.368 1.00 55.47 78 ILE A C 1
ATOM 671 O O . ILE A 1 78 ? -17.247 27.375 1.816 1.00 55.47 78 ILE A O 1
ATOM 675 N N . GLN A 1 79 ? -19.163 28.477 1.723 1.00 52.06 79 GLN A N 1
ATOM 676 C CA . GLN A 1 79 ? -18.819 29.118 0.443 1.00 52.06 79 GLN A CA 1
ATOM 677 C C . GLN A 1 79 ? -18.053 30.444 0.616 1.00 52.06 79 GLN A C 1
ATOM 679 O O . GLN A 1 79 ? -17.428 30.911 -0.330 1.00 52.06 79 GLN A O 1
ATOM 684 N N . ASN A 1 80 ? -18.010 31.026 1.824 1.00 53.69 80 ASN A N 1
ATOM 685 C CA . ASN A 1 80 ? -17.343 32.318 2.055 1.00 53.69 80 ASN A CA 1
ATOM 686 C C . ASN A 1 80 ? -15.906 32.237 2.599 1.00 53.69 80 ASN A C 1
ATOM 688 O O . ASN A 1 80 ? -15.216 33.251 2.605 1.00 53.69 80 ASN A O 1
ATOM 692 N N . THR A 1 81 ? -15.400 31.069 3.008 1.00 54.00 81 THR A N 1
ATOM 693 C CA . THR A 1 81 ? -13.995 30.936 3.453 1.00 54.00 81 THR A CA 1
ATOM 694 C C . THR A 1 81 ? -13.050 30.468 2.346 1.00 54.00 81 THR A C 1
ATOM 696 O O . THR A 1 81 ? -11.862 30.784 2.393 1.00 54.00 81 THR A O 1
ATOM 699 N N . LEU A 1 82 ? -13.559 29.804 1.301 1.00 49.66 82 LEU A N 1
ATOM 700 C CA . LEU A 1 82 ? -12.755 29.432 0.130 1.00 49.66 82 LEU A CA 1
ATOM 701 C C . LEU A 1 82 ? -12.352 30.649 -0.723 1.00 49.66 82 LEU A C 1
ATOM 703 O O . LEU A 1 82 ? -11.266 30.652 -1.295 1.00 49.66 82 LEU A O 1
ATOM 707 N N . ASN A 1 83 ? -13.142 31.729 -0.714 1.00 52.56 83 ASN A N 1
ATOM 708 C CA . ASN A 1 83 ? -12.752 32.995 -1.348 1.00 52.56 83 ASN A CA 1
ATOM 709 C C . ASN A 1 83 ? -11.644 33.752 -0.594 1.00 52.56 83 ASN A C 1
ATOM 711 O O . ASN A 1 83 ? -10.971 34.583 -1.194 1.00 52.56 83 ASN A O 1
ATOM 715 N N . ILE A 1 84 ? -11.406 33.468 0.693 1.00 51.75 84 ILE A N 1
ATOM 716 C CA . ILE A 1 84 ? -10.343 34.140 1.463 1.00 51.75 84 ILE A CA 1
ATOM 717 C C . ILE A 1 84 ? -8.975 33.482 1.225 1.00 51.75 84 ILE A C 1
ATOM 719 O O . ILE A 1 84 ? -7.960 34.175 1.202 1.00 51.75 84 ILE A O 1
ATOM 723 N N . ILE A 1 85 ? -8.928 32.168 0.989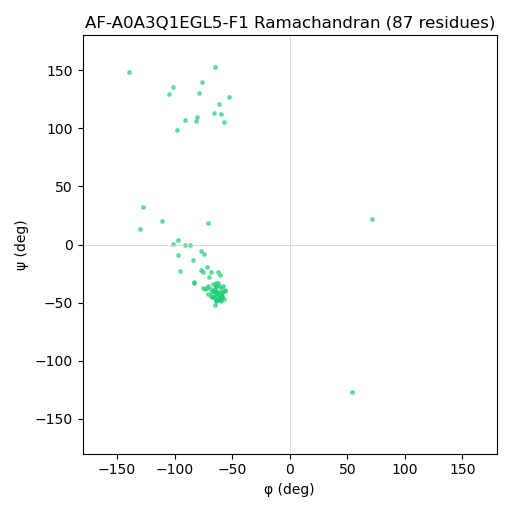 1.00 54.16 85 ILE A N 1
ATOM 724 C CA . ILE A 1 85 ? -7.660 31.446 0.785 1.00 54.16 85 ILE A CA 1
ATOM 725 C C . ILE A 1 85 ? -7.173 31.562 -0.671 1.00 54.16 85 ILE A C 1
ATOM 727 O O . ILE A 1 85 ? -5.972 31.658 -0.906 1.00 54.16 85 ILE A O 1
ATOM 731 N N . CYS A 1 86 ? -8.077 31.626 -1.654 1.00 49.97 86 CYS A N 1
ATOM 732 C CA . CYS A 1 86 ? -7.701 31.708 -3.073 1.00 49.97 86 CYS A CA 1
ATOM 733 C C . CYS A 1 86 ? -7.228 33.096 -3.550 1.00 49.97 86 CYS A C 1
ATOM 735 O O . CYS A 1 86 ? -6.784 33.206 -4.686 1.00 49.97 86 CYS A O 1
ATOM 737 N N . LEU A 1 87 ? -7.293 34.140 -2.716 1.00 48.59 87 LEU A N 1
ATOM 738 C CA . LEU A 1 87 ? -6.854 35.505 -3.060 1.00 48.59 87 LEU A CA 1
ATOM 739 C C . LEU A 1 87 ? -5.427 35.850 -2.579 1.00 48.59 87 LEU A C 1
ATOM 741 O O . LEU A 1 87 ? -4.997 36.986 -2.744 1.00 48.59 87 LEU A O 1
ATOM 745 N N . HIS A 1 88 ? -4.699 34.896 -1.985 1.00 48.00 88 HIS A N 1
ATOM 746 C CA . HIS A 1 88 ? -3.318 35.070 -1.494 1.00 48.00 88 HIS A CA 1
ATOM 747 C C . HIS A 1 88 ? -2.337 34.001 -2.025 1.00 48.00 88 HIS A C 1
ATOM 749 O O . HIS A 1 88 ? -1.385 33.626 -1.338 1.00 48.00 88 HIS A O 1
ATOM 755 N N . ILE A 1 89 ? -2.556 33.514 -3.250 1.00 46.38 89 ILE A N 1
ATOM 756 C CA . ILE A 1 89 ? -1.559 32.802 -4.073 1.00 46.38 89 ILE A CA 1
ATOM 757 C C . ILE A 1 89 ? -1.576 33.448 -5.454 1.00 46.38 89 ILE A C 1
ATOM 759 O O . ILE A 1 89 ? -0.476 33.687 -5.995 1.00 46.38 89 ILE A O 1
#

pLDDT: mean 78.38, std 15.91, range [43.62, 94.88]

Mean predicted aligned error: 13.69 Å

Solvent-accessible surface area (backbone atoms only — not comparable to full-atom values): 5602 Å² total; per-residue (Å²): 134,88,77,79,80,76,78,83,73,53,70,68,58,51,54,52,48,52,53,52,50,54,61,50,52,77,76,56,82,86,58,70,84,50,44,60,60,50,51,53,51,31,60,77,70,69,48,93,44,71,66,64,50,51,51,54,52,49,52,52,48,52,60,50,46,54,54,47,51,59,52,55,75,66,46,95,75,65,75,71,58,59,63,63,61,70,75,78,120

Organism: NCBI:txid80966

Foldseek 3Di:
DDDDDPDDDDPVRVVVVVVVVVVVVVVDDDCVPCVVVLVVVCVVVVHPDSVVVVVVVVVVVVVVVVVVVVVVVPPPPPPPVVVVVVVPD